Protein AF-D0N5E7-F1 (afdb_monomer)

Solvent-accessible surface area (backbone atoms only — not comparable to full-atom values): 7160 Å² total; per-residue (Å²): 132,56,68,69,58,31,52,77,67,73,39,61,91,67,54,65,58,41,83,52,23,52,22,72,26,69,52,62,49,94,50,16,60,49,16,36,55,54,2,44,60,44,4,29,58,61,39,75,46,58,81,88,66,48,54,37,34,29,51,53,21,89,42,72,64,24,38,55,49,28,33,61,75,64,66,51,63,70,87,31,43,37,79,88,62,42,27,78,79,76,52,71,56,77,92,49,41,68,62,49,42,49,55,50,46,52,50,46,28,66,75,74,70,37,53,31,33,39,33,32,36,60,36,92,72,2,28,12,43,15,40,25,37,30,54,96

pLDDT: mean 97.07, std 2.32, range [83.12, 98.88]

InterPro domains:
  IPR016039 Thiolase-like [G3DSA:3.40.47.10] (1-136)
  IPR016039 Thiolase-like [SSF53901] (15-134)
  IPR020613 Thiolase, conserved site [PS00737] (82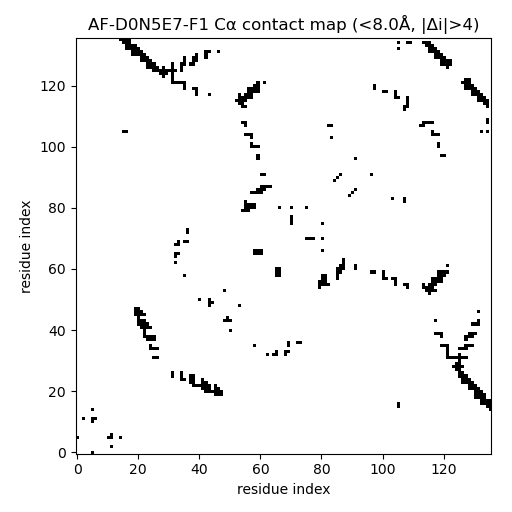-98)
  IPR020617 Thiolase, C-terminal [PF02803] (14-135)

Secondary structure (DSSP, 8-state):
--HHHHHHTT-GGG--EEEEEEEEEE--GGGGGGTHHHHHHHHHHHHT--GGG--EEEE--SSHHHHHHHHHHHT--GGGBSTT--HHHH---TTTHHHHHHHHHHHHHHHS--SEEEEEEE-TTSEEEEEEEEE-

Radius of gyration: 14.63 Å; Cα contacts (8 Å, |Δi|>4): 282; chains: 1; bounding box: 37×29×42 Å

Structure (mmCIF, N/CA/C/O backbone):
data_AF-D0N5E7-F1
#
_entry.id   AF-D0N5E7-F1
#
loop_
_atom_site.group_PDB
_atom_site.id
_atom_site.type_symbol
_atom_site.label_atom_id
_atom_site.label_alt_id
_atom_site.label_comp_id
_atom_site.label_asym_id
_atom_site.label_entity_id
_atom_site.label_seq_id
_atom_site.pdbx_PDB_ins_code
_atom_site.Cartn_x
_atom_site.Cartn_y
_atom_site.Cartn_z
_atom_site.occupancy
_atom_site.B_iso_or_equiv
_atom_site.auth_seq_id
_atom_site.auth_comp_id
_atom_site.auth_asym_id
_atom_site.auth_atom_id
_atom_site.pdbx_PDB_model_num
ATOM 1 N N . MET A 1 1 ? -2.003 7.741 16.310 1.00 90.81 1 MET A N 1
ATOM 2 C CA . MET A 1 1 ? -2.640 7.882 17.642 1.00 90.81 1 MET A CA 1
ATOM 3 C C . MET A 1 1 ? -2.661 6.507 18.294 1.00 90.81 1 MET A C 1
ATOM 5 O O . MET A 1 1 ? -2.916 5.550 17.574 1.00 90.81 1 MET A O 1
ATOM 9 N N . SER A 1 2 ? -2.359 6.387 19.591 1.00 95.38 2 SER A N 1
ATOM 10 C CA . SER A 1 2 ? -2.497 5.106 20.303 1.00 95.38 2 SER A CA 1
ATOM 11 C C . SER A 1 2 ? -3.970 4.777 20.559 1.00 95.38 2 SER A C 1
ATOM 13 O O . SER A 1 2 ? -4.809 5.679 20.605 1.00 95.38 2 SER A O 1
ATOM 15 N N . ARG A 1 3 ? -4.289 3.492 20.749 1.0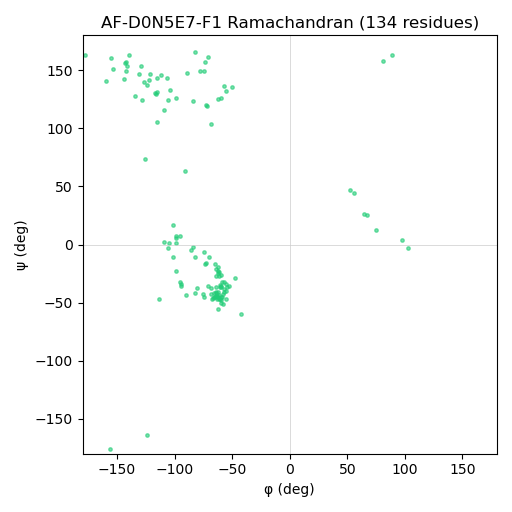0 94.31 3 ARG A N 1
ATOM 16 C CA . ARG A 1 3 ? -5.652 3.056 21.093 1.00 94.31 3 ARG A CA 1
ATOM 17 C C . ARG A 1 3 ? -6.131 3.691 22.399 1.00 94.31 3 ARG A C 1
ATOM 19 O O . ARG A 1 3 ? -7.197 4.289 22.414 1.00 94.31 3 ARG A O 1
ATOM 26 N N . GLU A 1 4 ? -5.286 3.694 23.425 1.00 96.81 4 GLU A N 1
ATOM 27 C CA . GLU A 1 4 ? -5.595 4.304 24.727 1.00 96.81 4 GLU A CA 1
ATOM 28 C C . GLU A 1 4 ? -5.964 5.785 24.592 1.00 96.81 4 GLU A C 1
ATOM 30 O O . GLU A 1 4 ? -6.902 6.261 25.228 1.00 96.81 4 GLU A O 1
ATOM 35 N N . LYS A 1 5 ? -5.256 6.530 23.727 1.00 97.81 5 LYS A N 1
ATOM 36 C CA . LYS A 1 5 ? -5.564 7.944 23.501 1.00 97.81 5 LYS A CA 1
ATOM 37 C C . LYS A 1 5 ? -6.873 8.127 22.736 1.00 97.81 5 LYS A C 1
ATOM 39 O O . LYS A 1 5 ? -7.588 9.081 23.019 1.00 97.81 5 LYS A O 1
ATOM 44 N N . ALA A 1 6 ? -7.191 7.238 21.795 1.00 97.19 6 ALA A N 1
ATOM 45 C CA . ALA A 1 6 ? -8.475 7.257 21.099 1.00 97.19 6 ALA A CA 1
ATOM 46 C C . ALA A 1 6 ? -9.636 7.008 22.074 1.00 97.19 6 ALA A C 1
ATOM 48 O O . ALA A 1 6 ? -10.616 7.750 22.052 1.00 97.19 6 ALA A O 1
ATOM 49 N N . ASP A 1 7 ? -9.484 6.025 22.965 1.00 96.62 7 ASP A N 1
ATOM 50 C CA . ASP A 1 7 ? -10.480 5.669 23.978 1.00 96.62 7 ASP A CA 1
ATOM 51 C C . ASP A 1 7 ? -10.675 6.811 24.987 1.00 96.62 7 ASP A C 1
ATOM 53 O O . ASP A 1 7 ? -11.803 7.233 25.236 1.00 96.62 7 ASP A O 1
ATOM 57 N N . ALA A 1 8 ? -9.582 7.408 25.476 1.00 97.81 8 ALA A N 1
ATOM 58 C CA . ALA A 1 8 ? -9.624 8.554 26.388 1.00 97.81 8 ALA A CA 1
ATOM 59 C C . ALA A 1 8 ? -10.301 9.803 25.789 1.00 97.81 8 ALA A C 1
ATOM 61 O O . ALA A 1 8 ? -10.758 10.668 26.533 1.00 97.81 8 ALA A O 1
ATOM 62 N N . LEU A 1 9 ? -10.346 9.924 24.458 1.00 98.00 9 LEU A N 1
ATOM 63 C CA . LEU A 1 9 ? -11.016 11.019 23.749 1.00 98.00 9 LEU A CA 1
ATOM 64 C C . LEU A 1 9 ? -12.421 10.643 23.244 1.00 98.00 9 LEU A C 1
ATOM 66 O O . LEU A 1 9 ? -13.057 11.463 22.585 1.00 98.00 9 LEU A O 1
ATOM 70 N N . GLY A 1 10 ? -12.904 9.420 23.496 1.00 97.31 10 GLY A N 1
ATOM 71 C CA . GLY A 1 10 ? -14.190 8.942 22.973 1.00 97.31 10 GLY A CA 1
ATOM 72 C C . GLY A 1 10 ? -14.218 8.766 21.447 1.00 9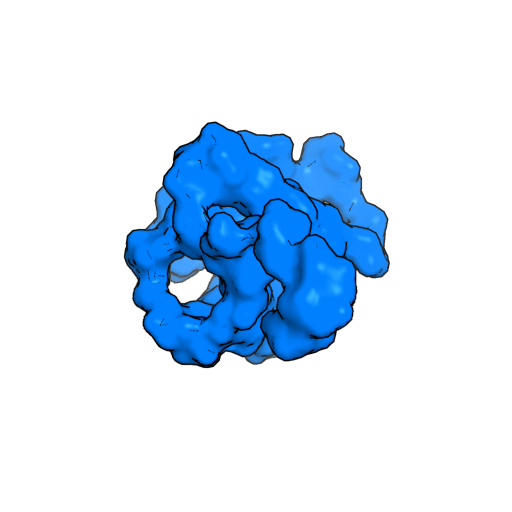7.31 10 GLY A C 1
ATOM 73 O O . GLY A 1 10 ? -15.279 8.845 20.831 1.00 97.31 10 GLY A O 1
ATOM 74 N N . LEU A 1 11 ? -13.058 8.547 20.817 1.00 96.88 11 LEU A N 1
ATOM 75 C CA . LEU A 1 11 ? -12.891 8.437 19.361 1.00 96.88 11 LEU A CA 1
ATOM 76 C C . LEU A 1 11 ? -12.818 6.988 18.858 1.00 96.88 11 LEU A C 1
ATOM 78 O O . LEU A 1 11 ? -12.557 6.769 17.675 1.00 96.88 11 LEU A O 1
ATOM 82 N N . SER A 1 12 ? -13.049 5.987 19.710 1.00 93.62 12 SER A N 1
ATOM 83 C CA . SER A 1 12 ? -12.902 4.566 19.358 1.00 93.62 12 SER A CA 1
ATOM 84 C C . SER A 1 12 ? -13.765 4.161 18.157 1.00 93.62 12 SER A C 1
ATOM 86 O O . SER A 1 12 ? -13.296 3.442 17.280 1.00 93.62 12 SER A O 1
ATOM 88 N N . SER A 1 13 ? -14.988 4.698 18.057 1.00 94.38 13 SER A N 1
ATOM 89 C CA . SER A 1 13 ? -15.910 4.471 16.930 1.00 94.38 13 SER A CA 1
ATOM 90 C C . SER A 1 13 ? -15.528 5.215 15.643 1.00 94.38 13 SER A C 1
ATOM 92 O O . SER A 1 13 ? -16.178 5.042 14.615 1.00 94.38 13 SER A O 1
ATOM 94 N N . LYS A 1 14 ? -14.502 6.074 15.687 1.00 95.44 14 LYS A N 1
ATOM 95 C CA . LYS A 1 14 ? -14.013 6.857 14.541 1.00 95.44 14 LYS A CA 1
ATOM 96 C C . LYS A 1 14 ? -12.757 6.270 13.906 1.00 95.44 14 LYS A C 1
ATOM 98 O O . LYS A 1 14 ? -12.371 6.720 12.827 1.00 95.44 14 LYS A O 1
ATOM 103 N N . ILE A 1 15 ? -12.120 5.285 14.539 1.00 96.19 15 ILE A N 1
ATOM 104 C CA . ILE A 1 15 ? -10.947 4.611 13.978 1.00 96.19 15 ILE A CA 1
ATOM 105 C C . ILE A 1 15 ? -11.369 3.929 12.673 1.00 96.19 15 ILE A C 1
ATOM 107 O O . ILE A 1 15 ? -12.326 3.168 12.659 1.00 96.19 15 ILE A O 1
ATOM 111 N N . GLN A 1 16 ? -10.669 4.227 11.578 1.00 96.56 16 GLN A N 1
ATOM 112 C CA . GLN A 1 16 ? -10.968 3.645 10.264 1.00 96.56 16 GLN A CA 1
ATOM 113 C C . GLN A 1 16 ? -10.123 2.401 9.971 1.00 96.56 16 GLN A C 1
ATOM 115 O O . GLN A 1 16 ? -10.589 1.469 9.315 1.00 96.56 16 GLN A O 1
ATOM 120 N N . ALA A 1 17 ? -8.880 2.390 10.459 1.00 97.56 17 ALA A N 1
ATOM 121 C CA . ALA A 1 17 ? -7.942 1.293 10.295 1.00 97.56 17 ALA A CA 1
ATOM 122 C C . ALA A 1 17 ? -6.890 1.278 11.416 1.00 97.56 17 ALA A C 1
ATOM 124 O O . ALA A 1 17 ? -6.646 2.286 12.085 1.00 97.56 17 ALA A O 1
ATOM 125 N N . ILE A 1 18 ? -6.248 0.128 11.590 1.00 98.00 18 ILE A N 1
ATOM 126 C CA . ILE A 1 18 ? -5.177 -0.150 12.542 1.00 98.00 18 ILE A CA 1
ATOM 127 C C . ILE A 1 18 ? -3.918 -0.484 11.743 1.00 98.00 18 ILE A C 1
ATOM 129 O O . ILE A 1 18 ? -3.951 -1.337 10.861 1.00 98.00 18 ILE A O 1
ATOM 133 N N . VAL A 1 19 ? -2.794 0.157 12.061 1.00 98.38 19 VAL A N 1
ATOM 134 C CA . VAL A 1 19 ? -1.494 -0.218 11.487 1.00 98.38 19 VAL A CA 1
ATOM 135 C C . VAL A 1 19 ? -1.040 -1.531 12.119 1.00 98.38 19 VAL A C 1
ATOM 137 O O . VAL A 1 19 ? -0.875 -1.601 13.335 1.00 98.38 19 VAL A O 1
ATOM 140 N N . ARG A 1 20 ? -0.844 -2.564 11.297 1.00 98.31 20 ARG A N 1
ATOM 141 C CA . ARG A 1 20 ? -0.417 -3.897 11.746 1.00 98.31 20 ARG A CA 1
ATOM 142 C C . ARG A 1 20 ? 1.086 -4.102 11.650 1.00 98.31 20 ARG A C 1
ATOM 144 O O . ARG A 1 20 ? 1.645 -4.799 12.485 1.00 98.31 20 ARG A O 1
ATOM 151 N N . GLY A 1 21 ? 1.732 -3.480 10.671 1.00 98.12 21 GLY A N 1
ATOM 152 C CA . GLY A 1 21 ? 3.175 -3.554 10.476 1.00 98.12 21 GLY A CA 1
ATOM 153 C C . GLY A 1 21 ? 3.617 -2.700 9.296 1.00 98.12 21 GLY A C 1
ATOM 154 O O . GLY A 1 21 ? 2.803 -2.296 8.466 1.00 98.12 21 GLY A O 1
ATOM 155 N N . PHE A 1 22 ? 4.910 -2.411 9.231 1.00 98.62 22 PHE A N 1
ATOM 156 C CA . PHE A 1 22 ? 5.533 -1.677 8.133 1.00 98.62 22 PHE A CA 1
ATOM 157 C C . PHE A 1 22 ? 6.886 -2.300 7.803 1.00 98.62 22 PHE A C 1
ATOM 159 O O . PHE A 1 22 ? 7.434 -3.066 8.599 1.00 98.62 22 PHE A O 1
ATOM 166 N N . GLY A 1 23 ? 7.421 -1.994 6.628 1.00 98.44 23 GLY A N 1
ATOM 167 C CA . GLY A 1 23 ? 8.720 -2.494 6.212 1.00 98.44 23 GLY A CA 1
ATOM 168 C C . GLY A 1 23 ? 9.325 -1.654 5.104 1.00 98.44 23 GLY A C 1
ATOM 169 O O . GLY A 1 23 ? 8.630 -1.243 4.177 1.00 98.44 23 GLY A O 1
ATOM 170 N N . ASP A 1 24 ? 10.635 -1.457 5.201 1.00 98.25 24 ASP A N 1
ATOM 171 C CA . ASP A 1 24 ? 11.432 -0.758 4.205 1.00 98.25 24 ASP A CA 1
ATOM 172 C C . ASP A 1 24 ? 12.388 -1.728 3.509 1.00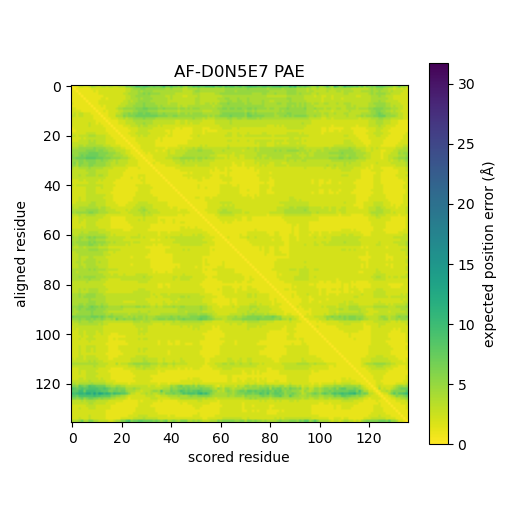 98.25 24 ASP A C 1
ATOM 174 O O . ASP A 1 24 ? 12.906 -2.701 4.082 1.00 98.25 24 ASP A O 1
ATOM 178 N N . ALA A 1 25 ? 12.631 -1.473 2.233 1.00 97.81 25 ALA A N 1
ATOM 179 C CA . ALA A 1 25 ? 13.622 -2.192 1.460 1.00 97.81 25 ALA A CA 1
ATOM 180 C C . ALA A 1 25 ? 14.321 -1.260 0.486 1.00 97.81 25 ALA A C 1
ATOM 182 O O . ALA A 1 25 ? 13.783 -0.240 0.071 1.00 97.81 25 ALA A O 1
ATOM 183 N N . GLU A 1 26 ? 15.521 -1.653 0.099 1.00 96.62 26 GLU A N 1
ATOM 184 C CA . GLU A 1 26 ? 16.334 -0.935 -0.861 1.00 96.62 26 GLU A CA 1
ATOM 185 C C . GLU A 1 26 ? 17.077 -1.932 -1.739 1.00 96.62 26 GLU A C 1
ATOM 187 O O . GLU A 1 26 ? 17.271 -3.096 -1.379 1.00 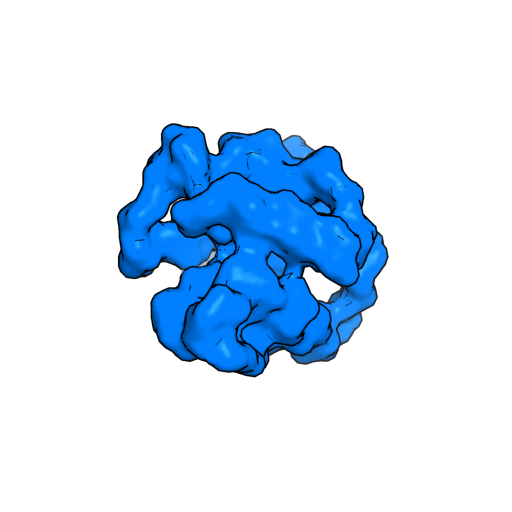96.62 26 GLU A O 1
ATOM 192 N N . GLN A 1 27 ? 17.450 -1.461 -2.916 1.00 96.12 27 GLN A N 1
ATOM 193 C CA . GLN A 1 27 ? 18.292 -2.158 -3.875 1.00 96.12 27 GLN A CA 1
ATOM 194 C C . GLN A 1 27 ? 18.960 -1.111 -4.768 1.00 96.12 27 GLN A C 1
ATOM 196 O O . GLN A 1 27 ? 18.791 0.090 -4.558 1.00 96.12 27 GLN A O 1
ATOM 201 N N . GLU A 1 28 ? 19.711 -1.555 -5.777 1.00 96.00 28 GLU A N 1
ATOM 202 C CA . GLU A 1 28 ? 20.391 -0.645 -6.698 1.00 96.00 28 GLU A CA 1
ATOM 203 C C . GLU A 1 28 ? 19.435 0.433 -7.250 1.00 96.00 28 GLU A C 1
ATOM 205 O O . GLU A 1 28 ? 18.333 0.091 -7.694 1.00 96.00 28 GLU A O 1
ATOM 210 N N . PRO A 1 29 ? 19.846 1.717 -7.302 1.00 94.75 29 PRO A N 1
ATOM 211 C CA . PRO A 1 29 ? 18.971 2.820 -7.705 1.00 94.75 29 PRO A CA 1
ATOM 212 C C . PRO A 1 29 ? 18.265 2.611 -9.046 1.00 94.75 29 PRO A C 1
ATOM 214 O O . PRO A 1 29 ? 17.101 2.974 -9.198 1.00 94.75 29 PRO A O 1
ATOM 217 N N . ARG A 1 30 ? 18.937 1.967 -10.011 1.00 94.19 30 ARG A N 1
ATOM 218 C CA . ARG A 1 30 ? 18.372 1.643 -11.333 1.00 94.19 30 ARG A CA 1
ATOM 219 C C . ARG A 1 30 ? 17.186 0.673 -11.281 1.00 94.19 30 ARG A C 1
ATOM 221 O O . ARG A 1 30 ? 16.410 0.617 -12.226 1.00 94.19 30 ARG A O 1
ATOM 228 N N . SER A 1 31 ? 17.055 -0.086 -10.196 1.00 94.31 31 SER A N 1
ATOM 229 C CA . SER A 1 31 ? 16.026 -1.107 -10.006 1.00 94.31 31 SER A CA 1
ATOM 230 C C . SER A 1 31 ? 14.852 -0.608 -9.160 1.00 94.31 31 SER A C 1
ATOM 232 O O . SER A 1 31 ? 13.958 -1.389 -8.868 1.00 94.31 31 SER A O 1
ATOM 234 N N . PHE A 1 32 ? 14.794 0.675 -8.777 1.00 94.19 32 PHE A N 1
ATOM 235 C CA . PHE A 1 32 ? 13.780 1.212 -7.847 1.00 94.19 32 PHE A CA 1
ATOM 236 C C . PHE A 1 32 ? 12.322 0.810 -8.157 1.00 94.19 32 PHE A C 1
ATOM 238 O O . PHE A 1 32 ? 11.495 0.691 -7.253 1.00 94.19 32 PHE A O 1
ATOM 245 N N . THR A 1 33 ? 12.000 0.566 -9.431 1.00 95.25 33 THR A N 1
ATOM 246 C CA . THR A 1 33 ? 10.671 0.154 -9.892 1.00 95.25 33 THR A CA 1
ATOM 247 C C . THR A 1 33 ? 10.208 -1.191 -9.324 1.00 95.25 33 THR A C 1
ATOM 249 O O . THR A 1 33 ? 9.004 -1.421 -9.253 1.00 95.25 33 THR A O 1
ATOM 252 N N . THR A 1 34 ? 11.116 -2.067 -8.883 1.00 97.38 34 THR A N 1
ATOM 253 C CA . THR A 1 34 ? 10.793 -3.378 -8.283 1.00 97.38 34 THR A CA 1
ATOM 254 C C . THR A 1 34 ? 11.068 -3.455 -6.782 1.00 97.38 34 THR A C 1
ATOM 256 O O . THR A 1 34 ? 10.826 -4.490 -6.166 1.00 97.38 34 THR A O 1
ATOM 259 N N . SER A 1 35 ? 11.517 -2.364 -6.157 1.00 98.00 35 SER A N 1
ATOM 260 C CA . SER A 1 35 ? 11.772 -2.315 -4.712 1.00 98.00 35 SER A CA 1
ATOM 261 C C . SER A 1 35 ? 10.532 -2.620 -3.849 1.00 98.00 35 SER A C 1
ATOM 263 O O . SER A 1 35 ? 10.697 -3.249 -2.798 1.00 98.00 35 SER A O 1
ATOM 265 N N . PRO A 1 36 ? 9.285 -2.278 -4.251 1.00 98.38 36 PRO A N 1
ATOM 266 C CA . PRO A 1 36 ? 8.094 -2.676 -3.496 1.00 98.38 36 PRO A CA 1
ATOM 267 C C . PRO A 1 36 ? 7.955 -4.194 -3.295 1.00 98.38 36 PRO A C 1
ATOM 269 O O . PRO A 1 36 ? 7.500 -4.615 -2.233 1.00 98.38 36 PRO A O 1
ATOM 272 N N . ALA A 1 37 ? 8.415 -5.023 -4.239 1.00 98.25 37 ALA A N 1
ATOM 273 C CA . ALA A 1 37 ? 8.416 -6.483 -4.111 1.00 98.25 37 ALA A CA 1
ATOM 274 C C . ALA A 1 37 ? 9.336 -6.995 -2.991 1.00 98.25 37 ALA A C 1
ATOM 276 O O . ALA A 1 37 ? 9.188 -8.132 -2.552 1.00 98.25 37 ALA A O 1
ATOM 277 N N . LEU A 1 38 ? 10.257 -6.163 -2.498 1.00 98.38 38 LEU A N 1
ATOM 278 C CA . LEU A 1 38 ? 11.089 -6.452 -1.331 1.00 98.38 38 LEU A CA 1
ATOM 279 C C . LEU A 1 38 ? 10.489 -5.875 -0.040 1.00 98.38 38 LEU A C 1
ATOM 281 O O . LEU A 1 38 ? 10.607 -6.487 1.021 1.00 98.38 38 LEU A O 1
ATOM 285 N N . ALA A 1 39 ? 9.843 -4.707 -0.116 1.00 98.62 39 ALA A N 1
ATOM 286 C CA . ALA A 1 39 ? 9.260 -4.030 1.044 1.00 98.62 39 ALA A CA 1
ATOM 287 C C . ALA A 1 39 ? 7.958 -4.694 1.526 1.00 98.62 39 ALA A C 1
ATOM 289 O O . ALA A 1 39 ? 7.781 -4.893 2.728 1.00 98.62 39 ALA A O 1
ATOM 290 N N . ILE A 1 40 ? 7.073 -5.092 0.603 1.00 98.75 40 ILE A N 1
ATOM 291 C CA . ILE A 1 40 ? 5.774 -5.706 0.926 1.00 98.75 40 ILE A CA 1
ATOM 292 C C . ILE A 1 40 ? 5.943 -6.981 1.774 1.00 98.75 40 ILE A C 1
ATOM 294 O O . ILE A 1 40 ? 5.347 -7.043 2.850 1.00 98.75 40 ILE A O 1
ATOM 298 N N . PRO A 1 41 ? 6.787 -7.968 1.399 1.00 98.56 41 PRO A N 1
ATOM 299 C CA . PRO A 1 41 ? 6.983 -9.163 2.222 1.00 98.56 41 PRO A CA 1
ATOM 300 C C . PRO A 1 41 ? 7.503 -8.859 3.631 1.00 98.56 41 PRO A C 1
ATOM 302 O O . PRO A 1 41 ? 7.078 -9.503 4.588 1.00 98.56 41 PRO A O 1
ATOM 305 N N . LYS A 1 42 ? 8.382 -7.858 3.783 1.00 98.62 42 LYS A N 1
ATOM 306 C CA . LYS A 1 42 ? 8.881 -7.430 5.100 1.00 98.62 42 LYS A CA 1
ATOM 307 C C . LYS A 1 42 ? 7.771 -6.823 5.954 1.00 98.62 42 LYS A C 1
ATOM 309 O O . LYS A 1 42 ? 7.650 -7.171 7.124 1.00 98.62 42 LYS A O 1
ATOM 314 N N . ALA A 1 43 ? 6.946 -5.951 5.373 1.00 98.81 43 ALA A N 1
ATOM 315 C CA . ALA A 1 43 ? 5.824 -5.340 6.080 1.00 98.81 43 ALA A CA 1
ATOM 316 C C . ALA A 1 43 ? 4.799 -6.393 6.531 1.00 98.81 43 ALA A C 1
ATOM 318 O O . ALA A 1 43 ? 4.330 -6.344 7.667 1.00 98.81 43 ALA A O 1
ATOM 319 N N . LEU A 1 44 ? 4.509 -7.380 5.677 1.00 98.75 44 LEU A N 1
ATOM 320 C CA . LEU A 1 44 ? 3.635 -8.511 6.001 1.00 98.75 44 LEU A CA 1
ATOM 321 C C . LEU A 1 44 ? 4.207 -9.386 7.122 1.00 98.75 44 LEU A C 1
ATOM 323 O O . LEU A 1 44 ? 3.487 -9.710 8.067 1.00 98.75 44 LEU A O 1
ATOM 327 N N . ALA A 1 45 ? 5.505 -9.701 7.072 1.00 98.62 45 ALA A N 1
ATOM 328 C CA . ALA A 1 45 ? 6.184 -10.443 8.132 1.00 98.62 45 ALA A CA 1
ATOM 329 C C . ALA A 1 45 ? 6.122 -9.699 9.476 1.00 98.62 45 ALA A C 1
ATOM 331 O O . ALA A 1 45 ? 5.723 -10.284 10.482 1.00 98.62 45 ALA A O 1
ATOM 332 N N . ASN A 1 46 ? 6.418 -8.396 9.480 1.00 98.62 46 ASN A N 1
ATOM 333 C CA . ASN A 1 46 ? 6.333 -7.551 10.674 1.00 98.62 46 ASN A CA 1
ATOM 334 C C . ASN A 1 46 ? 4.897 -7.424 11.210 1.00 98.62 46 ASN A C 1
ATOM 336 O O . ASN A 1 46 ? 4.704 -7.229 12.406 1.00 98.62 46 ASN A O 1
ATOM 340 N N . ALA A 1 47 ? 3.891 -7.554 10.341 1.00 98.50 47 ALA A N 1
ATOM 341 C CA . ALA A 1 47 ? 2.478 -7.557 10.711 1.00 98.50 47 ALA A CA 1
ATOM 342 C C . ALA A 1 47 ? 1.956 -8.924 11.201 1.00 98.50 47 ALA A C 1
ATOM 344 O O . ALA A 1 47 ? 0.825 -9.003 11.698 1.00 98.50 47 ALA A O 1
ATOM 345 N N . GLY A 1 48 ? 2.736 -10.000 11.033 1.00 98.44 48 GLY A N 1
ATOM 346 C CA . GLY A 1 48 ? 2.282 -11.377 11.248 1.00 98.44 48 GLY A CA 1
ATOM 347 C C . GLY A 1 48 ? 1.182 -11.807 10.269 1.00 98.44 48 GLY A C 1
ATOM 348 O O . GLY A 1 48 ? 0.354 -12.654 10.603 1.00 98.44 48 GLY A O 1
ATOM 349 N N . VAL A 1 49 ? 1.132 -11.195 9.084 1.00 98.44 49 VAL A N 1
ATOM 350 C CA . VAL A 1 49 ? 0.103 -11.418 8.063 1.00 98.44 49 VAL A CA 1
ATOM 351 C C . VAL A 1 49 ? 0.682 -12.280 6.948 1.00 98.44 49 VAL A C 1
ATOM 353 O O . VAL A 1 49 ? 1.773 -12.022 6.442 1.00 98.44 49 VAL A O 1
ATOM 356 N N . LYS A 1 50 ? -0.056 -13.313 6.540 1.00 97.75 50 LYS A N 1
ATOM 357 C CA . LYS A 1 50 ? 0.310 -14.118 5.373 1.00 97.75 50 LYS A CA 1
ATOM 358 C C . LYS A 1 50 ? -0.053 -13.385 4.083 1.00 97.75 50 LYS A C 1
ATOM 360 O O . LYS A 1 50 ? -1.033 -12.653 4.030 1.00 97.75 50 LYS A O 1
ATOM 365 N N . HIS A 1 51 ? 0.719 -13.626 3.029 1.00 94.81 51 HIS A N 1
ATOM 366 C CA . HIS A 1 51 ? 0.518 -12.999 1.722 1.00 94.81 51 HIS A CA 1
ATOM 367 C C . HIS A 1 51 ? -0.894 -13.207 1.142 1.00 94.81 51 HIS A C 1
ATOM 369 O O . HIS A 1 51 ? -1.471 -12.288 0.573 1.00 94.81 51 HIS A O 1
ATOM 375 N N . ASP A 1 52 ? -1.455 -14.404 1.304 1.00 96.31 52 ASP A N 1
ATOM 376 C CA . ASP A 1 52 ? -2.793 -14.789 0.840 1.00 96.31 52 ASP A CA 1
ATOM 377 C C . ASP A 1 52 ? -3.939 -14.181 1.665 1.00 96.31 52 ASP A C 1
ATOM 379 O O . ASP A 1 52 ? -5.073 -14.142 1.193 1.00 96.31 52 ASP A O 1
ATOM 383 N N . ALA A 1 53 ? -3.646 -13.679 2.865 1.00 97.75 53 ALA A N 1
ATOM 384 C CA . ALA A 1 53 ? -4.613 -13.023 3.738 1.00 97.75 53 ALA A CA 1
ATOM 385 C C . ALA A 1 53 ? -4.813 -11.532 3.412 1.00 97.75 53 ALA A C 1
ATOM 387 O O . ALA A 1 53 ? -5.608 -10.877 4.080 1.00 97.75 53 ALA A O 1
ATOM 388 N N . VAL A 1 54 ? -4.082 -10.977 2.438 1.00 98.69 54 VAL A N 1
ATOM 389 C CA . VAL A 1 54 ? -4.261 -9.587 2.002 1.00 98.69 54 VAL A CA 1
ATOM 390 C C . VAL A 1 54 ? -5.393 -9.511 0.979 1.00 98.69 54 VAL A C 1
ATOM 392 O O . VAL A 1 54 ? -5.358 -10.163 -0.069 1.00 98.69 54 VAL A O 1
ATOM 395 N N . ASP A 1 55 ? -6.392 -8.685 1.273 1.00 98.69 55 ASP A N 1
ATOM 396 C CA . ASP A 1 55 ? -7.575 -8.523 0.431 1.00 98.69 55 ASP A CA 1
ATOM 397 C C . ASP A 1 55 ? -7.316 -7.560 -0.725 1.00 98.69 55 ASP A C 1
ATOM 399 O O . ASP A 1 55 ? -7.715 -7.845 -1.850 1.00 98.69 55 ASP A O 1
ATOM 403 N N . PHE A 1 56 ? -6.617 -6.452 -0.456 1.00 98.81 56 PHE A N 1
ATOM 404 C CA . PHE A 1 56 ? -6.341 -5.409 -1.444 1.00 98.81 56 PHE A CA 1
ATOM 405 C C . PHE A 1 56 ? -4.944 -4.808 -1.292 1.00 98.81 56 PHE A C 1
ATOM 407 O O . PHE A 1 56 ? -4.398 -4.690 -0.190 1.00 98.81 56 PHE A O 1
ATOM 414 N N . PHE A 1 57 ? -4.386 -4.382 -2.421 1.00 98.81 57 PHE A N 1
ATOM 415 C CA . PHE A 1 57 ? -3.083 -3.746 -2.511 1.00 98.81 57 PHE A CA 1
ATOM 416 C C . PHE A 1 57 ? -3.190 -2.378 -3.175 1.00 98.81 57 PHE A C 1
ATOM 418 O O . PHE A 1 57 ? -3.822 -2.229 -4.216 1.00 98.81 57 PHE A O 1
ATOM 425 N N . GLU A 1 58 ? -2.487 -1.403 -2.609 1.00 98.69 58 GLU A N 1
ATOM 426 C CA . GLU A 1 58 ? -2.240 -0.111 -3.247 1.00 98.69 58 GLU A CA 1
ATOM 427 C C . GLU A 1 58 ? -0.741 0.033 -3.515 1.00 98.69 58 GLU A C 1
ATOM 429 O O . GLU A 1 58 ? 0.052 0.263 -2.602 1.00 98.69 58 GLU A O 1
ATOM 434 N N . ILE A 1 59 ? -0.329 -0.113 -4.771 1.00 98.44 59 ILE A N 1
ATOM 435 C CA . ILE A 1 59 ? 1.062 0.047 -5.202 1.00 98.44 59 ILE A CA 1
ATOM 436 C C . ILE A 1 59 ? 1.151 1.331 -6.013 1.00 98.44 59 ILE A C 1
ATOM 438 O O . ILE A 1 59 ? 0.561 1.439 -7.089 1.00 98.44 59 ILE A O 1
ATOM 442 N N . ASN A 1 60 ? 1.910 2.308 -5.514 1.00 97.88 60 ASN A N 1
ATOM 443 C CA . ASN A 1 60 ? 2.008 3.605 -6.171 1.00 97.88 60 ASN A CA 1
ATOM 444 C C . ASN A 1 60 ? 2.557 3.482 -7.601 1.00 97.88 60 ASN A C 1
ATOM 446 O O . ASN A 1 60 ? 3.651 2.968 -7.835 1.00 97.88 60 ASN A O 1
ATOM 450 N N . GLU A 1 61 ? 1.811 4.027 -8.555 1.00 97.62 61 GLU A N 1
ATOM 451 C CA . GLU A 1 61 ? 2.110 3.939 -9.982 1.00 97.62 61 GLU A CA 1
ATOM 452 C C . GLU A 1 61 ? 2.979 5.115 -10.439 1.00 97.62 61 GLU A C 1
ATOM 454 O O . GLU A 1 61 ? 2.559 5.928 -11.258 1.00 97.62 61 GLU A O 1
ATOM 459 N N . ALA A 1 62 ? 4.203 5.229 -9.911 1.00 94.81 62 ALA A N 1
ATOM 460 C CA . ALA A 1 62 ? 5.151 6.238 -10.409 1.00 94.81 62 ALA A C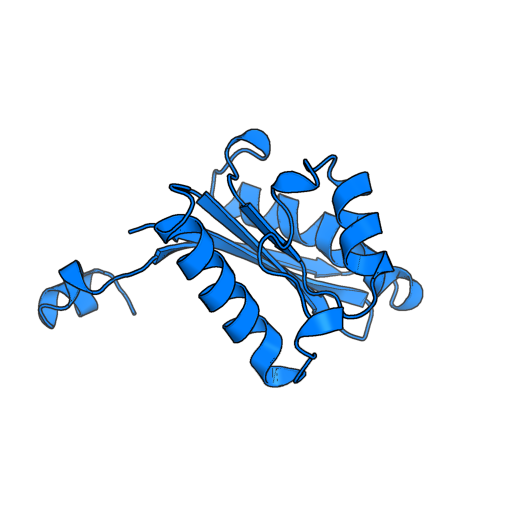A 1
ATOM 461 C C . ALA A 1 62 ? 5.369 6.099 -11.930 1.00 94.81 62 ALA A C 1
ATOM 463 O O . ALA A 1 62 ? 5.506 7.084 -12.647 1.00 94.81 62 ALA A O 1
ATOM 464 N N . PHE A 1 63 ? 5.332 4.852 -12.406 1.00 95.81 63 PHE A N 1
ATOM 465 C CA . PHE A 1 63 ? 5.185 4.460 -13.802 1.00 95.81 63 PHE A CA 1
ATOM 466 C C . PHE A 1 63 ? 4.285 3.219 -13.845 1.00 95.81 63 PHE A C 1
ATOM 468 O O . PHE A 1 63 ? 4.309 2.427 -12.900 1.00 95.81 63 PHE A O 1
ATOM 475 N N . SER A 1 64 ? 3.568 2.972 -14.946 1.00 96.44 64 SER A N 1
ATOM 476 C CA . SER A 1 64 ? 2.709 1.780 -15.084 1.00 96.44 64 SER A CA 1
ATOM 477 C C . SER A 1 64 ? 3.470 0.472 -14.829 1.00 96.44 64 SER A C 1
ATOM 479 O O . SER A 1 64 ? 2.961 -0.440 -14.180 1.00 96.44 64 SER A O 1
ATOM 481 N N . VAL A 1 65 ? 4.738 0.403 -15.256 1.00 96.31 65 VAL A N 1
ATOM 482 C CA . VAL A 1 65 ? 5.595 -0.774 -15.045 1.00 96.31 65 VAL A CA 1
ATOM 483 C C . VAL A 1 65 ? 5.835 -1.086 -13.565 1.00 96.31 65 VAL A C 1
ATOM 485 O O . VAL A 1 65 ? 6.041 -2.248 -13.238 1.00 96.31 65 VAL A O 1
ATOM 488 N N . VAL A 1 66 ? 5.774 -0.098 -12.663 1.00 97.06 66 VAL A N 1
ATOM 489 C CA . VAL A 1 66 ? 5.962 -0.321 -11.220 1.00 97.06 66 VAL A CA 1
ATOM 490 C C . VAL A 1 66 ? 4.861 -1.240 -10.699 1.00 97.06 66 VAL A C 1
ATOM 492 O O . VAL A 1 66 ? 5.158 -2.308 -10.165 1.00 97.06 66 VAL A O 1
ATOM 495 N N . ALA A 1 67 ? 3.590 -0.896 -10.907 1.00 97.38 67 ALA A N 1
ATOM 496 C CA . ALA A 1 67 ? 2.488 -1.748 -10.466 1.00 97.38 67 ALA A CA 1
ATOM 497 C C . ALA A 1 67 ? 2.503 -3.108 -11.182 1.00 97.38 67 ALA A C 1
ATOM 499 O O . ALA A 1 67 ? 2.424 -4.147 -10.522 1.00 97.38 67 ALA A O 1
ATOM 500 N N . CYS A 1 68 ? 2.700 -3.133 -12.506 1.00 97.88 68 CYS A N 1
ATOM 501 C CA . CYS A 1 68 ? 2.711 -4.383 -13.272 1.00 97.88 68 CYS A CA 1
ATOM 502 C C . CYS A 1 68 ? 3.837 -5.340 -12.841 1.00 97.88 68 CYS A C 1
ATOM 504 O O . CYS A 1 68 ? 3.603 -6.538 -12.666 1.00 97.88 68 CYS A O 1
ATOM 506 N N . ALA A 1 69 ? 5.060 -4.835 -12.654 1.00 98.12 69 ALA A N 1
ATOM 507 C CA . ALA A 1 69 ? 6.205 -5.657 -12.278 1.00 98.12 69 ALA A CA 1
ATOM 508 C C . ALA A 1 69 ? 6.048 -6.228 -10.867 1.00 98.12 69 ALA A C 1
ATOM 510 O O . ALA A 1 69 ? 6.250 -7.425 -10.676 1.00 98.12 69 ALA A O 1
ATOM 511 N N . ASN A 1 70 ? 5.643 -5.409 -9.891 1.00 98.44 70 ASN A N 1
ATOM 512 C CA . ASN A 1 70 ? 5.472 -5.874 -8.514 1.00 98.44 70 ASN A CA 1
ATOM 513 C C . ASN A 1 70 ? 4.295 -6.852 -8.382 1.00 98.44 70 ASN A C 1
ATOM 515 O O . ASN A 1 70 ? 4.441 -7.862 -7.700 1.00 98.44 70 ASN A O 1
ATOM 519 N N . THR A 1 71 ? 3.195 -6.634 -9.112 1.00 98.44 71 THR A N 1
ATOM 520 C CA . THR A 1 71 ? 2.080 -7.597 -9.218 1.00 98.44 71 THR A CA 1
ATOM 521 C C . THR A 1 71 ? 2.584 -8.958 -9.697 1.00 98.44 71 THR A C 1
ATOM 523 O O . THR A 1 71 ? 2.299 -9.983 -9.082 1.00 98.44 71 THR A O 1
ATOM 526 N N . LYS A 1 72 ? 3.410 -8.979 -10.752 1.00 98.56 72 LYS A N 1
ATOM 527 C CA . LYS A 1 72 ? 3.981 -10.220 -11.293 1.00 98.56 72 LYS A CA 1
ATOM 528 C C . LYS A 1 72 ? 4.974 -10.885 -10.335 1.00 98.56 72 LYS A C 1
ATOM 530 O O . LYS A 1 72 ? 4.904 -12.095 -10.139 1.00 98.56 72 LYS A O 1
ATOM 535 N N . LEU A 1 73 ? 5.901 -10.118 -9.759 1.00 98.38 73 LEU A N 1
ATOM 536 C CA . LEU A 1 73 ? 6.953 -10.631 -8.870 1.00 98.38 73 LEU A CA 1
ATOM 537 C C . LEU A 1 73 ? 6.378 -11.239 -7.588 1.00 98.38 73 LEU A C 1
ATOM 539 O O . LEU A 1 73 ? 6.828 -12.298 -7.156 1.00 98.38 73 LEU A O 1
ATOM 543 N N . LEU A 1 74 ? 5.364 -10.590 -7.016 1.00 98.19 74 LEU A N 1
ATOM 544 C CA . LEU A 1 74 ? 4.677 -11.047 -5.810 1.00 98.19 74 LEU A CA 1
ATOM 545 C C . LEU A 1 74 ? 3.551 -12.049 -6.106 1.00 98.19 74 LEU A C 1
ATOM 547 O O . LEU A 1 74 ? 2.983 -12.611 -5.178 1.00 98.19 74 LEU A O 1
ATOM 551 N N . LYS A 1 75 ? 3.251 -12.316 -7.386 1.00 98.25 75 LYS A N 1
ATOM 552 C CA . LYS A 1 75 ? 2.143 -13.185 -7.819 1.00 98.25 75 LYS A CA 1
ATOM 553 C C . LYS A 1 75 ? 0.797 -12.725 -7.239 1.00 98.25 75 LYS A C 1
ATOM 555 O O . LYS A 1 75 ? 0.018 -13.536 -6.741 1.00 98.25 75 LYS A O 1
ATOM 560 N N . LEU A 1 76 ? 0.554 -11.417 -7.279 1.00 98.12 76 LEU A N 1
ATOM 561 C CA . LEU A 1 76 ? -0.707 -10.825 -6.842 1.00 98.12 76 LEU A CA 1
ATOM 562 C C . LEU A 1 76 ? -1.799 -11.088 -7.877 1.00 98.12 76 LEU A C 1
ATOM 564 O O . LEU A 1 76 ? -1.537 -11.137 -9.081 1.00 98.12 76 LEU A O 1
ATOM 568 N N . ASP A 1 77 ? -3.033 -11.190 -7.399 1.00 97.69 77 ASP A N 1
ATOM 569 C CA . ASP A 1 77 ? -4.206 -11.086 -8.256 1.00 97.69 77 ASP A CA 1
ATOM 570 C C . ASP A 1 77 ? -4.376 -9.625 -8.692 1.00 97.69 77 ASP A C 1
ATOM 572 O O . ASP A 1 77 ? -4.556 -8.739 -7.856 1.00 97.69 77 ASP A O 1
ATOM 576 N N . GLY A 1 78 ? -4.318 -9.371 -10.000 1.00 97.06 78 GLY A N 1
ATOM 577 C CA . GLY A 1 78 ? -4.473 -8.028 -10.558 1.00 97.06 78 GLY A CA 1
ATOM 578 C C . GLY A 1 78 ? -5.823 -7.386 -10.226 1.00 97.06 78 GLY A C 1
ATOM 579 O O . GLY A 1 78 ? -5.888 -6.167 -10.122 1.00 97.06 78 GLY A O 1
ATOM 580 N N . ALA A 1 79 ? -6.871 -8.181 -9.976 1.00 97.62 79 ALA A N 1
ATOM 581 C CA . ALA A 1 79 ? -8.177 -7.672 -9.555 1.00 97.62 79 ALA A CA 1
ATOM 582 C C . ALA A 1 79 ? -8.180 -7.094 -8.126 1.00 97.62 79 ALA A C 1
ATOM 584 O O . ALA A 1 79 ? -9.149 -6.457 -7.727 1.00 97.62 79 ALA A O 1
ATOM 585 N N . LYS A 1 80 ? -7.103 -7.303 -7.357 1.00 98.38 80 LYS A N 1
ATOM 586 C CA . LYS A 1 80 ? -6.925 -6.794 -5.989 1.00 98.38 80 LYS A CA 1
ATOM 587 C C . LYS A 1 80 ? -5.946 -5.622 -5.899 1.00 98.38 80 LYS A C 1
ATOM 589 O O . LYS A 1 80 ? -5.732 -5.102 -4.805 1.00 98.38 80 LYS A O 1
ATOM 594 N N . VAL A 1 81 ? -5.317 -5.224 -7.006 1.00 98.62 81 VAL A N 1
ATOM 595 C CA . VAL A 1 81 ? -4.281 -4.180 -7.034 1.00 98.62 81 VAL A CA 1
ATOM 596 C C . VAL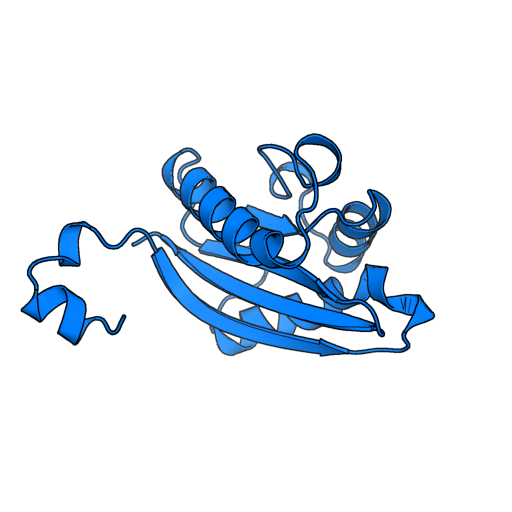 A 1 81 ? -4.858 -2.904 -7.639 1.00 98.62 81 VAL A C 1
ATOM 598 O O . VAL A 1 81 ? -5.329 -2.928 -8.771 1.00 98.62 81 VAL A O 1
ATOM 601 N N . ASN A 1 82 ? -4.777 -1.789 -6.907 1.00 98.56 82 ASN A N 1
ATOM 602 C CA . ASN A 1 82 ? -5.181 -0.452 -7.365 1.00 98.56 82 ASN A CA 1
ATOM 603 C C . ASN A 1 82 ? -6.615 -0.418 -7.934 1.00 98.56 82 ASN A C 1
ATOM 605 O O . ASN A 1 82 ? -6.858 0.123 -9.014 1.00 98.56 82 ASN A O 1
ATOM 609 N N . VAL A 1 83 ? -7.575 -1.020 -7.223 1.00 98.44 83 VAL A N 1
ATOM 610 C CA . VAL A 1 83 ? -8.936 -1.279 -7.740 1.00 98.44 83 VAL A CA 1
ATOM 611 C C . VAL A 1 83 ? -9.722 -0.016 -8.104 1.00 98.44 83 VAL A C 1
ATOM 613 O O . VAL A 1 83 ? -10.598 -0.067 -8.962 1.00 98.44 83 VAL A O 1
ATOM 616 N N . TYR A 1 84 ? -9.389 1.127 -7.499 1.00 98.25 84 TYR A N 1
ATOM 617 C CA . TYR A 1 84 ? -9.989 2.435 -7.803 1.00 98.25 84 TYR A CA 1
ATOM 618 C C . TYR A 1 84 ? -9.090 3.316 -8.688 1.00 98.25 84 TYR A C 1
ATOM 620 O O . TYR A 1 84 ? -9.301 4.525 -8.795 1.00 98.25 84 TYR A O 1
ATOM 628 N N . GLY A 1 85 ? -8.100 2.712 -9.349 1.00 97.38 85 GLY A N 1
ATOM 629 C CA . GLY A 1 85 ? -7.093 3.403 -10.143 1.00 97.38 85 GLY A CA 1
ATOM 630 C C . GLY A 1 85 ? -5.958 3.975 -9.293 1.00 97.38 85 GLY A C 1
ATOM 631 O O . GLY A 1 85 ? -6.093 4.208 -8.092 1.00 97.38 85 GLY A O 1
ATOM 632 N N . GLY A 1 86 ? -4.810 4.203 -9.929 1.00 97.44 86 GLY A N 1
ATOM 633 C CA . GLY A 1 86 ? -3.611 4.692 -9.262 1.00 97.44 86 GLY A CA 1
ATOM 634 C C . GLY A 1 86 ? -3.060 5.981 -9.862 1.00 97.44 86 GLY A C 1
ATOM 635 O O . GLY A 1 86 ? -3.728 6.725 -10.586 1.00 97.44 86 GLY A O 1
ATOM 636 N N . ALA A 1 87 ? -1.808 6.269 -9.510 1.00 97.81 87 ALA A N 1
ATOM 637 C CA . ALA A 1 87 ? -1.157 7.545 -9.782 1.00 97.81 87 ALA A CA 1
ATOM 638 C C . ALA A 1 87 ? -1.004 7.878 -11.278 1.00 97.81 87 ALA A C 1
ATOM 640 O O . ALA A 1 87 ? -0.875 9.056 -11.608 1.00 97.81 87 ALA A O 1
ATOM 641 N N . VAL A 1 88 ? -1.078 6.891 -12.180 1.00 97.69 88 VAL A N 1
ATOM 642 C CA . VAL A 1 88 ? -1.106 7.146 -13.631 1.00 97.69 88 VAL A CA 1
ATOM 643 C C . VAL A 1 88 ? -2.367 7.917 -14.028 1.00 97.69 88 VAL A C 1
ATOM 645 O O . VAL A 1 88 ? -2.301 8.786 -14.893 1.00 97.69 88 VAL A O 1
ATOM 648 N N . ALA A 1 89 ? -3.500 7.634 -13.382 1.00 97.62 89 ALA A N 1
ATOM 649 C CA . ALA A 1 89 ? -4.773 8.296 -13.655 1.00 97.62 89 ALA A CA 1
ATOM 650 C C . ALA A 1 89 ? -4.986 9.548 -12.790 1.00 97.62 89 ALA A C 1
ATOM 652 O O . ALA A 1 89 ? -5.432 10.577 -13.291 1.00 97.62 89 ALA A O 1
ATOM 653 N N . ILE A 1 90 ? -4.673 9.467 -11.492 1.00 96.06 90 ILE A N 1
ATOM 654 C CA . ILE A 1 90 ? -5.048 10.499 -10.502 1.00 96.06 90 ILE A CA 1
ATOM 655 C C . ILE A 1 90 ? -3.881 11.399 -10.064 1.00 96.06 90 ILE A C 1
ATOM 657 O O . ILE A 1 90 ? -4.058 12.291 -9.235 1.00 96.06 90 ILE A O 1
ATOM 661 N N . GLY A 1 91 ? -2.689 11.181 -10.620 1.00 96.25 91 GLY A N 1
ATOM 662 C CA . GLY A 1 91 ? -1.496 11.983 -10.370 1.00 96.25 91 GLY A CA 1
ATOM 663 C C . GLY A 1 91 ? -0.643 11.526 -9.182 1.00 96.25 91 GLY A C 1
ATOM 664 O O . GLY A 1 91 ? -1.066 10.780 -8.294 1.00 96.25 91 GLY A O 1
ATOM 665 N N . HIS A 1 92 ? 0.602 12.013 -9.167 1.00 96.62 92 HIS A N 1
ATOM 666 C CA . HIS A 1 92 ? 1.622 11.674 -8.174 1.00 96.62 92 HIS A CA 1
ATOM 667 C C . HIS A 1 92 ? 2.214 12.929 -7.497 1.00 96.62 92 HIS A C 1
ATOM 669 O O . HIS A 1 92 ? 3.357 13.304 -7.767 1.00 96.62 92 HIS A O 1
ATOM 675 N N . PRO A 1 93 ? 1.477 13.606 -6.593 1.00 94.00 93 PRO A N 1
ATOM 676 C CA . PRO A 1 93 ? 2.067 14.633 -5.740 1.00 94.00 93 PRO A CA 1
ATOM 677 C C . PRO A 1 93 ? 3.029 13.955 -4.753 1.00 94.00 93 PRO A C 1
ATOM 679 O O . PRO A 1 93 ? 2.583 13.295 -3.810 1.00 94.00 93 PRO A O 1
ATOM 682 N N . LEU A 1 94 ? 4.338 14.071 -5.004 1.00 89.31 94 LEU A N 1
ATOM 683 C CA . LEU A 1 94 ? 5.412 13.279 -4.377 1.00 89.31 94 LEU A CA 1
ATOM 684 C C . LEU A 1 94 ? 5.232 13.083 -2.861 1.00 89.31 94 LEU A C 1
ATOM 686 O O . LEU A 1 94 ? 5.055 11.957 -2.404 1.00 89.31 94 LEU A O 1
ATOM 690 N N . GLY A 1 95 ? 5.184 14.171 -2.087 1.00 90.62 95 GLY A N 1
ATOM 691 C CA . GLY A 1 95 ? 5.068 14.104 -0.622 1.00 90.62 95 GLY A CA 1
ATOM 692 C C . GLY A 1 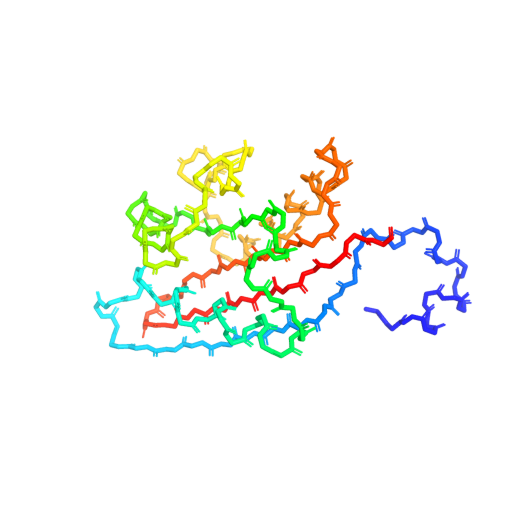95 ? 3.691 13.683 -0.088 1.00 90.62 95 GLY A C 1
ATOM 693 O O . GLY A 1 95 ? 3.575 13.306 1.073 1.00 90.62 95 GLY A O 1
ATOM 694 N N . CYS A 1 96 ? 2.641 13.725 -0.912 1.00 96.06 96 CYS A N 1
ATOM 695 C CA . CYS A 1 96 ? 1.268 13.401 -0.504 1.00 96.06 96 CYS A CA 1
ATOM 696 C C . CYS A 1 96 ? 0.863 11.966 -0.885 1.00 96.06 96 CYS A C 1
ATOM 698 O O . CYS A 1 96 ? -0.013 11.372 -0.258 1.00 96.06 96 CYS A O 1
ATOM 700 N N . SER A 1 97 ? 1.520 11.375 -1.884 1.00 95.31 97 SER A N 1
ATOM 701 C CA . SER A 1 97 ? 1.091 10.105 -2.480 1.00 95.31 97 SER A CA 1
ATOM 702 C C . SER A 1 97 ? 1.034 8.940 -1.497 1.00 95.31 97 SER A C 1
ATOM 704 O O . SER A 1 97 ? 0.111 8.139 -1.598 1.00 95.31 97 SER A O 1
ATOM 706 N N . GLY A 1 98 ? 1.948 8.880 -0.522 1.00 96.62 98 GLY A N 1
ATOM 707 C CA . GLY A 1 98 ? 1.910 7.875 0.544 1.00 96.62 98 GLY A CA 1
ATOM 708 C C . GLY A 1 98 ? 0.641 7.965 1.400 1.00 96.62 98 GLY A C 1
ATOM 709 O O . GLY A 1 98 ? -0.040 6.967 1.607 1.00 96.62 98 GLY A O 1
ATOM 710 N N . ALA A 1 99 ? 0.264 9.170 1.839 1.00 97.38 99 ALA A N 1
ATOM 711 C CA . ALA A 1 99 ? -0.980 9.370 2.582 1.00 97.38 99 ALA A CA 1
ATOM 712 C C . ALA A 1 99 ? -2.206 9.046 1.714 1.00 97.38 99 ALA A C 1
ATOM 714 O O . ALA A 1 99 ? -3.138 8.385 2.167 1.00 97.38 99 ALA A O 1
ATOM 715 N N . ARG A 1 100 ? -2.177 9.465 0.446 1.00 97.88 100 ARG A N 1
ATOM 716 C CA . ARG A 1 100 ? -3.274 9.256 -0.499 1.00 97.88 100 ARG A CA 1
ATOM 717 C C . ARG A 1 100 ? -3.528 7.770 -0.779 1.00 97.88 100 ARG A C 1
ATOM 719 O O . ARG A 1 100 ? -4.680 7.372 -0.663 1.00 97.88 100 ARG A O 1
ATOM 726 N N . ILE A 1 101 ? -2.508 6.938 -1.048 1.00 98.06 101 ILE A N 1
ATOM 727 C CA . ILE A 1 101 ? -2.722 5.480 -1.216 1.00 98.06 101 ILE A CA 1
ATOM 728 C C . ILE A 1 101 ? -3.301 4.828 0.043 1.00 98.06 101 ILE A C 1
ATOM 730 O O . ILE A 1 101 ? -4.135 3.940 -0.063 1.00 98.06 101 ILE A O 1
ATOM 734 N N . ILE A 1 102 ? -2.898 5.265 1.240 1.00 98.31 102 ILE A N 1
ATOM 735 C CA . ILE A 1 102 ? -3.404 4.689 2.494 1.00 98.31 102 ILE A CA 1
ATOM 736 C C . ILE A 1 102 ? -4.886 5.031 2.683 1.00 98.31 102 ILE A C 1
ATOM 738 O O . ILE A 1 102 ? -5.674 4.170 3.072 1.00 98.31 102 ILE A O 1
ATOM 742 N N . VAL A 1 103 ? -5.281 6.274 2.390 1.00 98.06 103 VAL A N 1
ATOM 743 C CA . VAL A 1 103 ? -6.687 6.704 2.460 1.00 98.06 103 VAL A CA 1
ATOM 744 C C . VAL A 1 103 ? -7.535 5.980 1.411 1.00 98.06 103 VAL A C 1
ATOM 746 O O . VAL A 1 103 ? -8.631 5.514 1.733 1.00 98.06 103 VAL A O 1
ATOM 749 N N . THR A 1 104 ? -7.022 5.824 0.186 1.00 98.56 104 THR A N 1
ATOM 750 C CA . THR A 1 104 ? -7.679 5.024 -0.857 1.00 98.56 104 THR A CA 1
ATOM 751 C C . THR A 1 104 ? -7.848 3.577 -0.402 1.00 98.56 104 THR A C 1
ATOM 753 O O . THR A 1 104 ? -8.970 3.081 -0.400 1.00 98.56 104 THR A O 1
ATOM 756 N N . LEU A 1 105 ? -6.785 2.930 0.086 1.00 98.69 105 LEU A N 1
ATOM 757 C CA . LEU A 1 105 ? -6.830 1.550 0.576 1.00 98.69 105 LEU A CA 1
ATOM 758 C C . LEU A 1 105 ? -7.846 1.377 1.708 1.00 98.69 105 LEU A C 1
ATOM 760 O O . LEU A 1 105 ? -8.607 0.416 1.721 1.00 98.69 105 LEU A O 1
ATOM 764 N N . CYS A 1 106 ? -7.891 2.319 2.650 1.00 98.44 106 CYS A N 1
ATOM 765 C CA . CYS A 1 106 ? -8.889 2.308 3.711 1.00 98.44 106 CYS A CA 1
ATOM 766 C C . CYS A 1 106 ? -10.315 2.363 3.138 1.00 98.44 106 CYS A C 1
ATOM 768 O O . CYS A 1 106 ? -11.164 1.566 3.532 1.00 98.44 106 CYS A O 1
ATOM 770 N N . SER A 1 107 ? -10.556 3.237 2.158 1.00 98.44 107 SER A N 1
ATOM 771 C CA . SER A 1 107 ? -11.853 3.347 1.481 1.00 98.44 107 SER A CA 1
ATOM 772 C C . SER A 1 107 ? -12.233 2.051 0.760 1.00 98.44 107 SER A C 1
ATOM 774 O O . SER A 1 107 ? -13.359 1.588 0.918 1.00 98.44 107 SER A O 1
ATOM 776 N N . VAL A 1 108 ? -11.285 1.429 0.052 1.00 98.62 108 VAL A N 1
ATOM 777 C CA . VAL A 1 108 ? -11.465 0.133 -0.623 1.00 98.62 108 VAL A CA 1
ATOM 778 C C . VAL A 1 108 ? -11.841 -0.960 0.380 1.00 98.62 108 VAL A C 1
ATOM 780 O O . VAL A 1 108 ? -12.821 -1.666 0.177 1.00 98.62 108 VAL A O 1
ATOM 783 N N . LEU A 1 109 ? -11.132 -1.080 1.508 1.00 98.69 109 LEU A N 1
ATOM 784 C CA . LEU A 1 109 ? -11.442 -2.093 2.529 1.00 98.69 109 LEU A CA 1
ATOM 785 C C . LEU A 1 109 ? -12.856 -1.928 3.114 1.00 98.69 109 LEU A C 1
ATOM 787 O O . LEU A 1 109 ? -13.517 -2.914 3.455 1.00 98.69 109 LEU A O 1
ATOM 791 N N . HIS A 1 110 ? -13.330 -0.689 3.261 1.00 98.19 110 HIS A N 1
ATOM 792 C CA . HIS A 1 110 ? -14.687 -0.413 3.738 1.00 98.19 110 HIS A CA 1
ATOM 793 C C . HIS A 1 110 ? -15.750 -0.696 2.672 1.00 98.19 110 HIS A C 1
ATOM 795 O O . HIS A 1 110 ? -16.749 -1.335 2.995 1.00 98.19 110 HIS A O 1
ATOM 801 N N . GLN A 1 111 ? -15.533 -0.268 1.427 1.00 98.38 111 GLN A N 1
ATOM 802 C CA . GLN A 1 111 ? -16.527 -0.353 0.349 1.00 98.38 111 GLN A CA 1
ATOM 803 C C . GLN A 1 111 ? -16.605 -1.744 -0.296 1.00 98.38 111 GLN A C 1
ATOM 805 O O . GLN A 1 111 ? -17.700 -2.226 -0.561 1.00 98.38 111 GLN A O 1
ATOM 810 N N . GLU A 1 112 ? -15.470 -2.425 -0.457 1.00 98.12 112 GLU A N 1
ATOM 811 C CA . GLU A 1 112 ? -15.375 -3.750 -1.092 1.00 98.12 112 GLU A CA 1
ATOM 812 C C . GLU A 1 112 ? -15.387 -4.906 -0.076 1.00 98.12 112 GLU A C 1
ATOM 814 O O . GLU A 1 112 ? -15.154 -6.064 -0.413 1.00 98.12 112 GLU A O 1
ATOM 819 N N . GLY A 1 113 ? -15.625 -4.611 1.207 1.00 96.75 113 GLY A N 1
ATOM 820 C CA . GLY A 1 113 ? -15.759 -5.637 2.245 1.00 96.75 113 GLY A CA 1
ATOM 821 C C . GLY A 1 113 ? -14.451 -6.303 2.699 1.00 96.75 113 GLY A C 1
ATOM 822 O O . GLY A 1 113 ? -14.513 -7.280 3.440 1.00 96.75 113 GLY A O 1
ATOM 823 N N . GLY A 1 114 ? -13.279 -5.770 2.340 1.00 98.00 114 GLY A N 1
ATOM 824 C CA . GLY A 1 114 ? -11.978 -6.290 2.784 1.00 98.00 114 GLY A CA 1
ATOM 825 C C . GLY A 1 114 ? -11.666 -6.041 4.268 1.00 98.00 114 GLY A C 1
ATOM 826 O O . GLY A 1 114 ? -12.246 -5.169 4.922 1.00 98.00 114 GLY A O 1
ATOM 827 N N . ARG A 1 115 ? -10.718 -6.803 4.821 1.00 98.38 115 ARG A N 1
ATOM 828 C CA . ARG A 1 115 ? -10.232 -6.698 6.205 1.00 98.38 115 ARG A CA 1
ATOM 829 C C . ARG A 1 115 ? -8.780 -6.236 6.263 1.00 98.38 115 ARG A C 1
ATOM 831 O O . ARG A 1 115 ? -8.486 -5.338 7.049 1.00 98.38 115 ARG A O 1
ATOM 838 N N . ILE A 1 116 ? -7.894 -6.819 5.459 1.00 98.81 116 ILE A N 1
ATOM 839 C CA . ILE A 1 116 ? -6.451 -6.552 5.475 1.00 98.81 116 ILE A CA 1
ATOM 840 C C . ILE A 1 116 ? -6.014 -5.946 4.146 1.00 98.81 116 ILE A C 1
ATOM 842 O O . ILE A 1 116 ? -6.295 -6.485 3.079 1.00 98.81 116 ILE A O 1
ATOM 846 N N . GLY A 1 117 ? -5.270 -4.845 4.211 1.00 98.81 117 GLY A N 1
ATOM 847 C CA . GLY A 1 117 ? -4.693 -4.199 3.040 1.00 98.81 117 GLY A CA 1
ATOM 848 C C . GLY A 1 117 ? -3.200 -3.937 3.194 1.00 98.81 117 GLY A C 1
ATOM 849 O O . GLY A 1 117 ? -2.702 -3.750 4.307 1.00 98.81 117 GLY A O 1
ATOM 850 N N . CYS A 1 118 ? -2.491 -3.869 2.068 1.00 98.81 118 CYS A N 1
ATOM 851 C CA . CYS A 1 118 ? -1.086 -3.472 2.031 1.00 98.81 118 CYS A CA 1
ATOM 852 C C . CYS A 1 118 ? -0.856 -2.355 1.009 1.00 98.81 118 CYS A C 1
ATOM 854 O O . CYS A 1 118 ? -1.155 -2.504 -0.173 1.00 98.81 118 CYS A O 1
ATOM 856 N N . ALA A 1 119 ? -0.280 -1.244 1.456 1.00 98.75 119 ALA A N 1
ATOM 857 C CA . ALA A 1 119 ? 0.107 -0.126 0.604 1.00 98.75 119 ALA A CA 1
ATOM 858 C C . ALA A 1 119 ? 1.631 -0.093 0.436 1.00 98.75 119 ALA A C 1
ATOM 860 O O . ALA A 1 119 ? 2.347 -0.379 1.395 1.00 98.75 119 ALA A O 1
ATOM 861 N N . ALA A 1 120 ? 2.139 0.272 -0.742 1.00 98.38 120 ALA A N 1
ATOM 862 C CA . ALA A 1 120 ? 3.572 0.410 -0.985 1.00 98.38 120 ALA A CA 1
ATOM 863 C C . ALA A 1 120 ? 3.920 1.560 -1.938 1.00 98.38 120 ALA A C 1
ATOM 865 O O . ALA A 1 120 ? 3.245 1.806 -2.941 1.00 98.38 120 ALA A O 1
ATOM 866 N N . VAL A 1 121 ? 5.031 2.234 -1.643 1.00 97.19 121 VAL A N 1
ATOM 867 C CA . VAL A 1 121 ? 5.632 3.282 -2.476 1.00 97.19 121 VAL A CA 1
ATOM 868 C C . VAL A 1 121 ? 7.061 2.906 -2.843 1.00 97.19 121 VAL A C 1
ATOM 870 O O . VAL A 1 121 ? 7.796 2.370 -2.017 1.00 97.19 121 VAL A O 1
ATOM 873 N N . CYS A 1 122 ? 7.463 3.200 -4.077 1.00 94.94 122 CYS A N 1
ATOM 874 C CA . CYS A 1 122 ? 8.872 3.243 -4.458 1.00 94.94 122 CYS A CA 1
ATOM 875 C C . CYS A 1 122 ? 9.430 4.652 -4.225 1.00 94.94 122 CYS A C 1
ATOM 877 O O . CYS A 1 122 ? 8.728 5.644 -4.432 1.00 94.94 122 CYS A O 1
ATOM 879 N N . ASN A 1 123 ? 10.707 4.733 -3.873 1.00 90.62 123 ASN A N 1
ATOM 880 C CA . ASN A 1 123 ? 11.423 5.972 -3.613 1.00 90.62 123 ASN A CA 1
ATOM 881 C C . ASN A 1 123 ? 12.538 6.147 -4.653 1.00 90.62 123 ASN A C 1
ATOM 883 O O . ASN A 1 123 ? 13.202 5.183 -5.051 1.00 90.62 123 ASN A O 1
ATOM 887 N N . GLY A 1 124 ? 12.772 7.392 -5.079 1.00 83.12 124 GLY A N 1
ATOM 888 C CA . GLY A 1 124 ? 13.960 7.724 -5.866 1.00 83.12 124 GLY A CA 1
ATOM 889 C C . GLY A 1 124 ? 15.225 7.322 -5.101 1.00 83.12 124 GLY A C 1
ATOM 890 O O . GLY A 1 124 ? 15.303 7.529 -3.894 1.00 83.12 124 GLY A O 1
ATOM 891 N N . GLY A 1 125 ? 16.190 6.704 -5.786 1.00 88.62 125 GLY A N 1
ATOM 892 C CA . GLY A 1 125 ? 17.410 6.182 -5.157 1.00 88.62 125 GLY A CA 1
ATOM 893 C C . GLY A 1 125 ? 17.388 4.687 -4.819 1.00 88.62 125 GLY A C 1
ATOM 894 O O . GLY A 1 125 ? 18.371 4.195 -4.284 1.00 88.62 125 GLY A O 1
ATOM 895 N N . GLY A 1 126 ? 16.325 3.950 -5.170 1.00 92.56 126 GLY A N 1
ATOM 896 C CA . GLY A 1 126 ? 16.287 2.481 -5.049 1.00 92.56 126 GLY A CA 1
ATOM 897 C C . GLY A 1 126 ? 15.497 1.944 -3.855 1.00 92.56 126 GLY A C 1
ATOM 898 O O . GLY A 1 126 ? 15.342 0.729 -3.727 1.00 92.56 126 GLY A O 1
ATOM 899 N N . GLY A 1 127 ? 14.962 2.824 -3.007 1.00 95.94 127 GLY A N 1
ATOM 900 C CA . GLY A 1 127 ? 14.183 2.451 -1.827 1.00 95.94 127 GLY A CA 1
ATOM 901 C C . GLY A 1 127 ? 12.713 2.134 -2.116 1.00 95.94 127 GLY A C 1
ATOM 902 O O . GLY A 1 127 ? 12.170 2.477 -3.166 1.00 95.94 127 GLY A O 1
ATOM 903 N N . ALA A 1 128 ? 12.047 1.513 -1.152 1.00 97.94 128 ALA A N 1
ATOM 904 C CA . ALA A 1 128 ? 10.601 1.377 -1.071 1.00 97.94 128 ALA A CA 1
ATOM 905 C C . ALA A 1 128 ? 10.155 1.221 0.384 1.00 97.94 128 ALA A C 1
ATOM 907 O O . ALA A 1 128 ? 10.873 0.639 1.198 1.00 97.94 128 ALA A O 1
ATOM 908 N N . SER A 1 129 ? 8.937 1.673 0.659 1.00 98.12 129 SER A N 1
ATOM 909 C CA . SER A 1 129 ? 8.278 1.543 1.959 1.00 98.12 129 SER A CA 1
ATOM 910 C C . SER A 1 129 ? 6.915 0.893 1.768 1.00 98.12 129 SER A C 1
ATOM 912 O O . SER A 1 129 ? 6.203 1.218 0.815 1.00 98.12 129 SER A O 1
ATOM 914 N N . ALA A 1 130 ? 6.543 -0.009 2.672 1.00 98.69 130 ALA A N 1
ATOM 915 C CA . ALA A 1 130 ? 5.245 -0.670 2.681 1.00 98.69 130 ALA A CA 1
ATOM 916 C C . ALA A 1 130 ? 4.591 -0.618 4.068 1.00 98.69 130 ALA A C 1
ATOM 918 O O . ALA A 1 130 ? 5.272 -0.664 5.094 1.00 98.69 130 ALA A O 1
ATOM 919 N N . LEU A 1 131 ? 3.261 -0.539 4.090 1.00 98.75 131 LEU A N 1
ATOM 920 C CA . LEU A 1 131 ? 2.439 -0.442 5.293 1.00 98.75 131 LEU A CA 1
ATOM 921 C C . LEU A 1 131 ? 1.258 -1.408 5.197 1.00 98.75 131 LEU A C 1
ATOM 923 O O . LEU A 1 131 ? 0.493 -1.364 4.234 1.00 98.75 131 LEU A O 1
ATOM 927 N N . VAL A 1 132 ? 1.086 -2.237 6.222 1.00 98.88 132 VAL A N 1
ATOM 928 C CA . VAL A 1 132 ? -0.060 -3.135 6.372 1.00 98.88 132 VAL A CA 1
ATOM 929 C C . VAL A 1 132 ? -1.066 -2.492 7.312 1.00 98.88 132 VAL A C 1
ATOM 931 O O . VAL A 1 132 ? -0.732 -2.138 8.450 1.00 98.88 132 VAL A O 1
ATOM 934 N N . ILE A 1 133 ? -2.305 -2.371 6.847 1.00 98.81 133 ILE A N 1
ATOM 935 C CA . ILE A 1 133 ? -3.422 -1.856 7.632 1.00 98.81 133 ILE A CA 1
ATOM 936 C C . ILE A 1 133 ? -4.534 -2.897 7.726 1.00 98.81 133 ILE A C 1
ATOM 938 O O . ILE A 1 133 ? -4.778 -3.666 6.800 1.00 98.81 133 ILE A O 1
ATOM 942 N N . GLU A 1 134 ? -5.223 -2.903 8.856 1.00 98.62 134 GLU A N 1
ATOM 943 C CA . GLU A 1 134 ? -6.429 -3.688 9.084 1.00 98.62 134 GLU A CA 1
ATOM 944 C C . GLU A 1 134 ? -7.604 -2.738 9.287 1.00 98.62 134 GLU A C 1
ATOM 946 O O . GLU A 1 134 ? -7.500 -1.802 10.079 1.00 98.62 134 GLU A O 1
ATOM 951 N N . LYS A 1 135 ? -8.718 -2.963 8.590 1.00 98.12 135 LYS A N 1
ATOM 952 C CA . LYS A 1 135 ? -9.964 -2.222 8.813 1.00 98.12 135 LYS A CA 1
ATOM 953 C C . LYS A 1 135 ? -10.370 -2.337 10.285 1.00 98.12 135 LYS A C 1
ATOM 955 O O . LYS A 1 135 ? -10.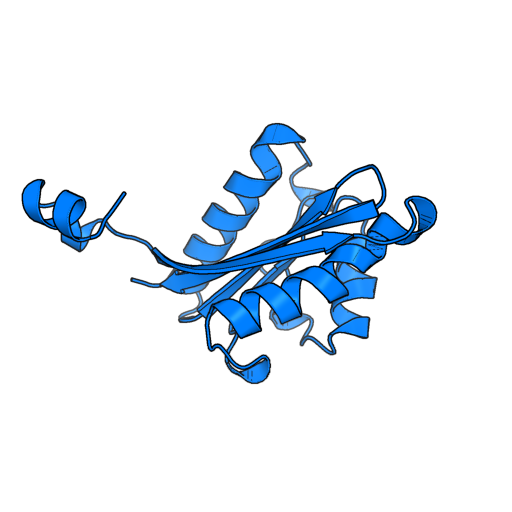330 -3.437 10.825 1.00 98.12 135 LYS A O 1
ATOM 960 N N . ALA A 1 136 ? -10.719 -1.226 10.931 1.00 93.19 136 ALA A N 1
ATOM 961 C CA . ALA A 1 136 ? -11.120 -1.231 12.341 1.00 93.19 136 ALA A CA 1
ATOM 962 C C . ALA A 1 136 ? -12.469 -1.930 12.549 1.00 93.19 136 ALA A C 1
ATOM 964 O O . ALA A 1 136 ? -13.365 -1.748 11.695 1.00 93.19 136 ALA A O 1
#

Nearest PDB structures (foldseek):
  6aqp-assembly1_D  TM=9.894E-01  e=5.604E-20  Aspergillus fumigatus Af293
  6arl-assembly1_B  TM=9.896E-01  e=8.441E-20  Aspergillus fumigatus Af293
  6arr-assembly1_B  TM=9.904E-01  e=1.188E-19  Aspergillus fumigatus Af293
  6bn2-assembly1_A-2  TM=9.905E-01  e=1.188E-19  Elizabethkingia anophelis NUHP1
  6arl-assembly1_C  TM=9.899E-01  e=1.789E-19  Aspergillus fumigatus Af293

Foldseek 3Di:
DDPVVCVVVVNNVVDFKDWQFKFKFFDALVPLLQQQLVGQVVRCVSSVHDPVLAQAEEEACPDVSSQVVSCVSSVNDPCRYCVVHHCVPVNPPPVCRQVVSVVVQSVCCVPVVNFKYKYKYGDRRGMMMMTIIGGD

Sequence (136 aa):
MSREKADALGLSSKIQAIVRGFGDAEQEPRSFTTSPALAIPKALANAGVKHDAVDFFEINEAFSVVACANTKLLKLDGAKVNVYGGAVAIGHPLGCSGARIIVTLCSVLHQEGGRIGCAAVCNGGGGASALVIEKA

Mean predicted aligned error: 2.46 Å

Organism: Phytophthora infestans (strain T30-4) (NCBI:txid403677)